Protein AF-A0A9N7MLL0-F1 (afdb_monomer_lite)

Structure (mmCIF, N/CA/C/O backbone):
data_AF-A0A9N7MLL0-F1
#
_entry.id   AF-A0A9N7MLL0-F1
#
loop_
_atom_site.group_PDB
_atom_site.id
_atom_site.type_symbol
_atom_site.label_atom_id
_atom_site.label_alt_id
_atom_site.label_comp_id
_atom_site.label_asym_id
_atom_site.label_entity_id
_atom_site.label_seq_id
_atom_site.pdbx_PDB_ins_code
_atom_site.Cartn_x
_atom_site.Cartn_y
_atom_site.Cartn_z
_atom_site.occupancy
_atom_site.B_iso_or_equiv
_atom_site.auth_seq_id
_atom_site.auth_comp_id
_atom_site.auth_asym_id
_atom_site.auth_atom_id
_atom_site.pdbx_PDB_model_num
ATOM 1 N N . MET A 1 1 ? -2.195 -18.188 -15.231 1.00 54.25 1 MET A N 1
ATOM 2 C CA . MET A 1 1 ? -1.625 -16.962 -14.631 1.00 54.25 1 MET A CA 1
ATOM 3 C C . MET A 1 1 ? -1.491 -17.212 -13.147 1.00 54.25 1 MET A C 1
ATOM 5 O O . MET A 1 1 ? -2.476 -17.624 -12.548 1.00 54.25 1 MET A O 1
ATOM 9 N N . ASN A 1 2 ? -0.298 -17.028 -12.585 1.00 71.56 2 ASN A N 1
ATOM 10 C CA . ASN A 1 2 ? -0.099 -17.168 -11.145 1.00 71.56 2 ASN A CA 1
ATOM 11 C C . ASN A 1 2 ? -0.721 -15.951 -10.455 1.00 71.56 2 ASN A C 1
ATOM 13 O O . ASN A 1 2 ? -0.474 -14.813 -10.850 1.00 71.56 2 ASN A O 1
ATOM 17 N N . LYS A 1 3 ? -1.598 -16.207 -9.488 1.00 80.31 3 LYS A N 1
ATOM 18 C CA . LYS A 1 3 ? -2.249 -15.183 -8.672 1.00 80.31 3 LYS A CA 1
ATOM 19 C C . LYS A 1 3 ? -1.246 -14.694 -7.624 1.00 80.31 3 LYS A C 1
ATOM 21 O O . LYS A 1 3 ? -0.651 -15.528 -6.952 1.00 80.31 3 LYS A O 1
ATOM 26 N N . ILE A 1 4 ? -1.065 -13.376 -7.490 1.00 89.06 4 ILE A N 1
ATOM 27 C CA . ILE A 1 4 ? -0.114 -12.804 -6.517 1.00 89.06 4 ILE A CA 1
ATOM 28 C C . ILE A 1 4 ? -0.658 -12.911 -5.085 1.00 89.06 4 ILE A C 1
ATOM 30 O O . ILE A 1 4 ? 0.058 -13.292 -4.167 1.00 89.06 4 ILE A O 1
ATOM 34 N N . THR A 1 5 ? -1.937 -12.582 -4.892 1.00 89.81 5 THR A N 1
ATOM 35 C CA . THR A 1 5 ? -2.604 -12.589 -3.584 1.00 89.81 5 THR A CA 1
ATOM 36 C C . THR A 1 5 ? -4.111 -12.775 -3.741 1.00 89.81 5 THR A C 1
ATOM 38 O O . THR A 1 5 ? -4.690 -12.385 -4.759 1.00 89.81 5 THR A O 1
ATOM 41 N N . ASP A 1 6 ? -4.755 -13.372 -2.736 1.00 89.94 6 ASP A N 1
ATOM 42 C CA . ASP A 1 6 ? -6.217 -13.450 -2.618 1.00 89.94 6 ASP A CA 1
ATOM 43 C C . ASP A 1 6 ? -6.850 -12.137 -2.142 1.00 89.94 6 ASP A C 1
ATOM 45 O O . ASP A 1 6 ? -8.031 -11.900 -2.393 1.00 89.94 6 ASP A O 1
ATOM 49 N N . VAL A 1 7 ? -6.067 -11.273 -1.493 1.00 91.69 7 VAL A N 1
ATOM 50 C CA . VAL A 1 7 ? -6.532 -10.005 -0.928 1.00 91.69 7 VAL A CA 1
ATOM 51 C C . VAL A 1 7 ? -6.318 -8.887 -1.943 1.00 91.69 7 VAL A C 1
ATOM 53 O O . VAL A 1 7 ? -5.183 -8.481 -2.194 1.00 91.69 7 VAL A O 1
ATOM 56 N N . LYS A 1 8 ? -7.409 -8.367 -2.507 1.00 95.06 8 LYS A N 1
ATOM 57 C CA . LYS A 1 8 ? -7.347 -7.258 -3.461 1.00 95.06 8 LYS A CA 1
ATOM 58 C C . LYS A 1 8 ? -7.089 -5.912 -2.786 1.00 95.06 8 LYS A C 1
ATOM 60 O O . LYS A 1 8 ? -7.503 -5.691 -1.646 1.00 95.06 8 LYS A O 1
ATOM 65 N N . LEU A 1 9 ? -6.433 -5.002 -3.503 1.00 90.69 9 LEU A N 1
ATOM 66 C CA . LEU A 1 9 ? -6.313 -3.602 -3.101 1.00 90.69 9 LEU A CA 1
ATOM 67 C C . LEU A 1 9 ? -7.703 -2.955 -3.068 1.00 90.69 9 LEU A C 1
ATOM 69 O O . LEU A 1 9 ? -8.359 -2.885 -4.102 1.00 90.69 9 LEU A O 1
ATOM 73 N N . ASN A 1 10 ? -8.119 -2.465 -1.898 1.00 83.94 10 ASN A N 1
ATOM 74 C CA . ASN A 1 10 ? -9.434 -1.853 -1.652 1.00 83.94 10 ASN A CA 1
ATOM 75 C C . ASN A 1 10 ? -9.337 -0.426 -1.077 1.00 83.94 10 ASN A C 1
ATOM 77 O O . ASN A 1 10 ? -10.277 0.088 -0.477 1.00 83.94 10 ASN A O 1
ATOM 81 N N . GLY A 1 11 ? -8.161 0.189 -1.194 1.00 75.81 11 GLY A N 1
ATOM 82 C CA . GLY A 1 11 ? -7.876 1.551 -0.750 1.00 75.81 11 GLY A CA 1
ATOM 83 C C . GLY A 1 11 ? -7.556 1.704 0.733 1.00 75.81 11 GLY A C 1
ATOM 84 O O . GLY A 1 11 ? -6.840 2.628 1.099 1.00 75.81 11 GLY A O 1
ATOM 85 N N . SER A 1 12 ? -7.987 0.773 1.587 1.00 72.88 12 SER A N 1
ATOM 86 C CA . SER A 1 12 ? -7.621 0.779 3.013 1.00 72.88 12 SER A CA 1
ATOM 87 C C . SER A 1 12 ? -6.378 -0.056 3.328 1.00 72.88 12 SER A C 1
ATOM 89 O O . SER A 1 12 ? -5.749 0.126 4.365 1.00 72.88 12 SER A O 1
ATOM 91 N N . ASN A 1 13 ? -6.013 -0.976 2.434 1.00 82.12 13 ASN A N 1
ATOM 92 C CA . ASN A 1 13 ? -4.961 -1.966 2.649 1.00 82.12 13 ASN A CA 1
ATOM 93 C C . ASN A 1 13 ? -3.714 -1.745 1.780 1.00 82.12 13 ASN A C 1
ATOM 95 O O . ASN A 1 13 ? -2.913 -2.673 1.652 1.00 82.12 13 ASN A O 1
ATOM 99 N N . PHE A 1 14 ? -3.536 -0.549 1.202 1.00 85.06 14 PHE A N 1
ATOM 100 C CA . PHE A 1 14 ? -2.455 -0.268 0.251 1.00 85.06 14 PHE A CA 1
ATOM 101 C C . PHE A 1 14 ? -1.080 -0.697 0.763 1.00 85.06 14 PHE A C 1
ATOM 103 O O . PHE A 1 14 ? -0.377 -1.397 0.045 1.00 85.06 14 PHE A O 1
ATOM 110 N N . LEU A 1 15 ? -0.718 -0.378 2.011 1.00 82.56 15 LEU A N 1
ATOM 111 C CA . LEU A 1 15 ? 0.604 -0.737 2.531 1.00 82.56 15 LEU A CA 1
ATOM 112 C C . LEU A 1 15 ? 0.819 -2.257 2.641 1.00 82.56 15 LEU A C 1
ATOM 114 O O . LEU A 1 15 ? 1.897 -2.764 2.336 1.00 82.56 15 LEU A O 1
ATOM 118 N N . GLY A 1 16 ? -0.187 -3.001 3.105 1.00 85.38 16 GLY A N 1
ATOM 119 C CA . GLY A 1 16 ? -0.091 -4.462 3.204 1.00 85.38 16 GLY A CA 1
ATOM 120 C C . GLY A 1 16 ? -0.054 -5.121 1.824 1.00 85.38 16 GLY A C 1
ATOM 121 O O . GLY A 1 16 ? 0.732 -6.039 1.574 1.00 85.38 16 GLY A O 1
ATOM 122 N N . TRP A 1 17 ? -0.872 -4.607 0.907 1.00 93.69 17 TRP A N 1
ATOM 123 C CA . TRP A 1 17 ? -0.908 -5.048 -0.479 1.00 93.69 17 TRP A CA 1
ATOM 124 C C . TRP A 1 17 ? 0.418 -4.754 -1.198 1.00 93.69 17 TRP A C 1
ATOM 126 O O . TRP A 1 17 ? 0.999 -5.669 -1.777 1.00 93.69 17 TRP A O 1
ATOM 136 N N . SER A 1 18 ? 0.968 -3.541 -1.080 1.00 92.50 18 SER A N 1
ATOM 137 C CA . SER A 1 18 ? 2.214 -3.144 -1.750 1.00 92.50 18 SER A CA 1
ATOM 138 C C . SER A 1 18 ? 3.404 -3.970 -1.268 1.00 92.50 18 SER A C 1
ATOM 140 O O . SER A 1 18 ? 4.178 -4.462 -2.086 1.00 92.50 18 SER A O 1
ATOM 142 N N . LYS A 1 19 ? 3.501 -4.248 0.041 1.00 92.06 19 LYS A N 1
ATOM 143 C CA . LYS A 1 19 ? 4.496 -5.185 0.592 1.00 92.06 19 LYS A CA 1
ATOM 144 C C . LYS A 1 19 ? 4.383 -6.580 -0.028 1.00 92.06 19 LYS A C 1
ATOM 146 O O . LYS A 1 19 ? 5.405 -7.189 -0.332 1.00 92.06 19 LYS A O 1
ATOM 151 N N . THR A 1 20 ? 3.162 -7.073 -0.240 1.00 95.38 20 THR A N 1
ATOM 152 C CA . THR A 1 20 ? 2.925 -8.383 -0.868 1.00 95.38 20 THR A CA 1
ATOM 153 C C . THR A 1 20 ? 3.398 -8.398 -2.322 1.00 95.38 20 THR A C 1
ATOM 155 O O . THR A 1 20 ? 4.080 -9.338 -2.726 1.00 95.38 20 THR A O 1
ATOM 158 N N . ILE A 1 21 ? 3.103 -7.338 -3.085 1.00 95.25 21 ILE A N 1
ATOM 159 C CA . ILE A 1 21 ? 3.604 -7.164 -4.454 1.00 95.25 21 ILE A CA 1
ATOM 160 C C . ILE A 1 21 ? 5.139 -7.159 -4.463 1.00 95.25 21 ILE A C 1
ATOM 162 O O . ILE A 1 21 ? 5.742 -7.963 -5.166 1.00 95.25 21 ILE A O 1
ATOM 166 N N . ILE A 1 22 ? 5.780 -6.342 -3.622 1.00 94.38 22 ILE A N 1
ATOM 167 C CA . ILE A 1 22 ? 7.249 -6.243 -3.543 1.00 94.38 22 ILE A CA 1
ATOM 168 C C . ILE A 1 22 ? 7.892 -7.604 -3.242 1.00 94.38 22 ILE A C 1
ATOM 170 O O . ILE A 1 22 ? 8.844 -8.005 -3.908 1.00 94.38 22 ILE A O 1
ATOM 174 N N . VAL A 1 23 ? 7.373 -8.341 -2.253 1.00 95.81 23 VAL A N 1
ATOM 175 C CA . VAL A 1 23 ? 7.885 -9.679 -1.909 1.00 95.81 23 VAL A CA 1
ATOM 176 C C . VAL A 1 23 ? 7.698 -10.658 -3.067 1.00 95.81 23 VAL A C 1
ATOM 178 O O . VAL A 1 23 ? 8.599 -11.449 -3.343 1.00 95.81 23 VAL A O 1
ATOM 181 N N . HIS A 1 24 ? 6.565 -10.593 -3.770 1.00 95.06 24 HIS A N 1
ATOM 182 C CA . HIS A 1 24 ? 6.327 -11.439 -4.932 1.00 95.06 24 HIS A CA 1
ATOM 183 C C . HIS A 1 24 ? 7.330 -11.165 -6.056 1.00 95.06 24 HIS A C 1
ATOM 185 O O . HIS A 1 24 ? 7.950 -12.115 -6.528 1.00 95.06 24 HIS A O 1
ATOM 191 N N . LEU A 1 25 ? 7.546 -9.902 -6.443 1.00 95.00 25 LEU A N 1
ATOM 192 C CA . LEU A 1 25 ? 8.502 -9.564 -7.506 1.00 95.00 25 LEU A CA 1
ATOM 193 C C . LEU A 1 25 ? 9.931 -9.989 -7.135 1.00 95.00 25 LEU A C 1
ATOM 195 O O . LEU A 1 25 ? 10.614 -10.590 -7.961 1.00 95.00 25 LEU A O 1
ATOM 199 N N . ARG A 1 26 ? 10.342 -9.804 -5.874 1.00 95.56 26 ARG A N 1
ATOM 200 C CA . ARG A 1 26 ? 11.625 -10.323 -5.364 1.00 95.56 26 ARG A CA 1
ATOM 201 C C . ARG A 1 26 ? 11.723 -11.845 -5.450 1.00 95.56 26 ARG A C 1
ATOM 203 O O . ARG A 1 26 ? 12.776 -12.377 -5.774 1.00 95.56 26 ARG A O 1
ATOM 210 N N . SER A 1 27 ? 10.631 -12.566 -5.181 1.00 95.69 27 SER A N 1
ATOM 211 C CA . SER A 1 27 ? 10.620 -14.038 -5.227 1.00 95.69 27 SER A CA 1
ATOM 212 C C . SER A 1 27 ? 10.828 -14.617 -6.630 1.00 95.69 27 SER A C 1
ATOM 214 O O . SER A 1 27 ? 11.179 -15.788 -6.758 1.00 95.69 27 SER A O 1
ATOM 216 N N . ILE A 1 28 ? 10.612 -13.806 -7.669 1.00 94.88 28 ILE A N 1
ATOM 217 C CA . ILE A 1 28 ? 10.773 -14.189 -9.076 1.00 94.88 28 ILE A CA 1
ATOM 218 C C . ILE A 1 28 ? 11.897 -13.414 -9.778 1.00 94.88 28 ILE A C 1
ATOM 220 O O . ILE A 1 28 ? 11.979 -13.490 -11.001 1.00 94.88 28 ILE A O 1
ATOM 224 N N . ASP A 1 29 ? 12.740 -12.702 -9.021 1.00 94.75 29 ASP A N 1
ATOM 225 C CA . ASP A 1 29 ? 13.877 -11.918 -9.532 1.00 94.75 29 ASP A CA 1
ATOM 226 C C . ASP A 1 29 ? 13.454 -10.854 -10.568 1.00 94.75 29 ASP A C 1
ATOM 228 O O . ASP A 1 29 ? 13.993 -10.766 -11.671 1.00 94.75 29 ASP A O 1
ATOM 232 N N . LYS A 1 30 ? 12.389 -10.103 -10.243 1.00 95.38 30 LYS A N 1
ATOM 233 C CA . LYS A 1 30 ? 11.793 -9.048 -11.089 1.00 95.38 30 LYS A CA 1
ATOM 234 C C . LYS A 1 30 ? 11.563 -7.723 -10.362 1.00 95.38 30 LYS A C 1
ATOM 236 O O . LYS A 1 30 ? 10.779 -6.895 -10.821 1.00 95.38 30 LYS A O 1
ATOM 241 N N . ASP A 1 31 ? 12.168 -7.518 -9.197 1.00 93.25 31 ASP A N 1
ATOM 242 C CA . ASP A 1 31 ? 12.007 -6.278 -8.432 1.00 93.25 31 ASP A CA 1
ATOM 243 C C . ASP A 1 31 ? 12.646 -5.054 -9.103 1.00 93.25 31 ASP A C 1
ATOM 245 O O . ASP A 1 31 ? 12.240 -3.932 -8.815 1.00 93.25 31 ASP A O 1
ATOM 249 N N . ASP A 1 32 ? 13.513 -5.255 -10.098 1.00 93.62 32 ASP A N 1
ATOM 250 C CA . ASP A 1 32 ? 14.032 -4.206 -10.983 1.00 93.62 32 ASP A CA 1
ATOM 251 C C . ASP A 1 32 ? 12.930 -3.401 -11.701 1.00 93.62 32 ASP A C 1
ATOM 253 O O . ASP A 1 32 ? 13.123 -2.217 -11.981 1.00 93.62 32 ASP A O 1
ATOM 257 N N . HIS A 1 33 ? 11.756 -3.999 -11.938 1.00 95.00 33 HIS A N 1
ATOM 258 C CA . HIS A 1 33 ? 10.601 -3.349 -12.576 1.00 95.00 33 HIS A CA 1
ATOM 259 C C . HIS A 1 33 ? 9.864 -2.361 -11.650 1.00 95.00 33 HIS A C 1
ATOM 261 O O . HIS A 1 33 ? 8.970 -1.641 -12.097 1.00 95.00 33 HIS A O 1
ATOM 267 N N . LEU A 1 34 ? 10.207 -2.324 -10.355 1.00 92.19 34 LEU A N 1
ATOM 268 C CA . LEU A 1 34 ? 9.706 -1.322 -9.404 1.00 92.19 34 LEU A CA 1
ATOM 269 C C . LEU A 1 34 ? 10.528 -0.028 -9.466 1.00 92.19 34 LEU A C 1
ATOM 271 O O . LEU A 1 34 ? 9.990 1.069 -9.301 1.00 92.19 34 LEU A O 1
ATOM 275 N N . ASP A 1 35 ? 11.829 -0.161 -9.720 1.00 85.31 35 ASP A N 1
ATOM 276 C CA . ASP A 1 35 ? 12.789 0.938 -9.632 1.00 85.31 35 ASP A CA 1
ATOM 277 C C . ASP A 1 35 ? 13.125 1.528 -11.006 1.00 85.31 35 ASP A C 1
ATOM 279 O O . ASP A 1 35 ? 13.301 2.743 -11.143 1.00 85.31 35 ASP A O 1
ATOM 283 N N . SER A 1 36 ? 13.171 0.685 -12.038 1.00 82.56 36 SER A N 1
ATOM 284 C CA . SER A 1 36 ? 13.584 1.073 -13.385 1.00 82.56 36 SER A CA 1
ATOM 285 C C . SER A 1 36 ? 12.381 1.298 -14.294 1.00 82.56 36 SER A C 1
ATOM 287 O O . SER A 1 36 ? 11.458 0.487 -14.351 1.00 82.56 36 SER A O 1
ATOM 289 N N . GLY A 1 37 ? 12.402 2.412 -15.028 1.00 78.44 37 GLY A N 1
ATOM 290 C CA . GLY A 1 37 ? 11.505 2.615 -16.165 1.00 78.44 37 GLY A CA 1
ATOM 291 C C . GLY A 1 37 ? 11.884 1.723 -17.355 1.00 78.44 37 GLY A C 1
ATOM 292 O O . GLY A 1 37 ? 12.897 1.018 -17.301 1.00 78.44 37 GLY A O 1
ATOM 293 N N . PRO A 1 38 ? 11.101 1.763 -18.448 1.00 81.56 38 PRO A N 1
ATOM 294 C CA . PRO A 1 38 ? 11.407 0.992 -19.645 1.00 81.56 38 PRO A CA 1
ATOM 295 C C . PRO A 1 38 ? 12.824 1.296 -20.164 1.00 81.56 38 PRO A C 1
ATOM 297 O O . PRO A 1 38 ? 13.242 2.459 -20.144 1.00 81.56 38 PRO A O 1
ATOM 300 N N . PRO A 1 39 ? 13.568 0.281 -20.652 1.00 84.81 39 PRO A N 1
ATOM 301 C CA . PRO A 1 39 ? 14.896 0.484 -21.209 1.00 84.81 39 PRO A CA 1
ATOM 302 C C . PRO A 1 39 ? 14.867 1.467 -22.380 1.00 84.81 39 PRO A C 1
ATOM 304 O O . PRO A 1 39 ? 13.961 1.430 -23.218 1.00 84.81 39 PRO A O 1
ATOM 307 N N . THR A 1 40 ? 15.889 2.312 -22.450 1.00 83.25 40 THR A N 1
ATOM 308 C CA . THR A 1 40 ? 16.093 3.299 -23.509 1.00 83.25 40 THR A CA 1
ATOM 309 C C . THR A 1 40 ? 16.437 2.642 -24.854 1.00 83.25 40 THR A C 1
ATOM 311 O O . THR A 1 40 ? 16.835 1.475 -24.925 1.00 83.25 40 THR A O 1
ATOM 314 N N . ASP A 1 41 ? 16.260 3.388 -25.949 1.00 77.44 41 ASP A N 1
ATOM 315 C CA . ASP A 1 41 ? 16.392 2.875 -27.325 1.00 77.44 41 ASP A CA 1
ATOM 316 C C . ASP A 1 41 ? 17.828 2.467 -27.722 1.00 77.44 41 ASP A C 1
ATOM 318 O O . ASP A 1 41 ? 18.033 1.851 -28.767 1.00 77.44 41 ASP A O 1
ATOM 322 N N . ASP A 1 42 ? 18.832 2.779 -26.901 1.00 79.00 42 ASP A N 1
ATOM 323 C CA . ASP A 1 42 ? 20.232 2.365 -27.062 1.00 79.00 42 ASP A CA 1
ATOM 324 C C . ASP A 1 42 ? 20.496 0.911 -26.622 1.00 79.00 42 ASP A C 1
ATOM 326 O O . ASP A 1 42 ? 21.542 0.337 -26.943 1.00 79.00 42 ASP A O 1
ATOM 330 N N . VAL A 1 43 ? 19.543 0.278 -25.933 1.00 80.06 43 VAL A N 1
ATOM 331 C CA . VAL A 1 43 ? 19.612 -1.138 -25.560 1.00 80.06 43 VAL A CA 1
ATOM 332 C C . VAL A 1 43 ? 19.277 -2.024 -26.763 1.00 80.06 43 VAL A C 1
ATOM 334 O O . VAL A 1 43 ? 18.385 -1.732 -27.557 1.00 80.06 43 VAL A O 1
ATOM 337 N N . LYS A 1 44 ? 19.963 -3.170 -26.885 1.00 82.81 44 LYS A N 1
ATOM 338 C CA . LYS A 1 44 ? 19.674 -4.176 -27.923 1.00 82.81 44 LYS A CA 1
ATOM 339 C C . LYS A 1 44 ? 18.177 -4.510 -27.965 1.00 82.81 44 LYS A C 1
ATOM 341 O O . LYS A 1 44 ? 17.594 -4.852 -26.934 1.00 82.81 44 LYS A O 1
ATOM 346 N N . ASP A 1 45 ? 17.590 -4.504 -29.164 1.00 84.56 45 ASP A N 1
ATOM 347 C CA . ASP A 1 45 ? 16.140 -4.673 -29.358 1.00 84.56 45 ASP A CA 1
ATOM 348 C C . ASP A 1 45 ? 15.594 -5.973 -28.737 1.00 84.56 45 ASP A C 1
ATOM 350 O O . ASP A 1 45 ? 14.520 -5.979 -28.141 1.00 84.56 45 ASP A O 1
ATOM 354 N N . ASP A 1 46 ? 16.353 -7.073 -28.773 1.00 88.12 46 ASP A N 1
ATOM 355 C CA . ASP A 1 46 ? 15.962 -8.331 -28.117 1.00 88.12 46 ASP A CA 1
ATOM 356 C C . ASP A 1 46 ? 15.836 -8.201 -26.595 1.00 88.12 46 ASP A C 1
ATOM 358 O O . ASP A 1 46 ? 14.867 -8.686 -26.008 1.00 88.12 46 ASP A O 1
ATOM 362 N N . THR A 1 47 ? 16.784 -7.513 -25.956 1.00 88.31 47 THR A N 1
ATOM 363 C CA . THR A 1 47 ? 16.775 -7.263 -24.509 1.00 88.31 47 THR A CA 1
ATOM 364 C C . THR A 1 47 ? 15.618 -6.344 -24.131 1.00 88.31 47 THR A C 1
ATOM 366 O O . THR A 1 47 ? 14.880 -6.644 -23.194 1.00 88.31 47 THR A O 1
ATOM 369 N N . ARG A 1 48 ? 15.398 -5.273 -24.904 1.00 88.88 48 ARG A N 1
ATOM 370 C CA . ARG A 1 48 ? 14.285 -4.339 -24.690 1.00 88.88 48 ARG A CA 1
ATOM 371 C C . ARG A 1 48 ? 12.929 -5.035 -24.826 1.00 88.88 48 ARG A C 1
ATOM 373 O O . ARG A 1 48 ? 12.072 -4.902 -23.958 1.00 88.88 48 ARG A O 1
ATOM 380 N N . ARG A 1 49 ? 12.739 -5.839 -25.878 1.00 90.69 49 ARG A N 1
ATOM 381 C CA . ARG A 1 49 ? 11.499 -6.604 -26.101 1.00 90.69 49 ARG A CA 1
ATOM 382 C C . ARG A 1 49 ? 11.253 -7.661 -25.028 1.00 90.69 49 ARG A C 1
ATOM 384 O O . ARG A 1 49 ? 10.097 -7.907 -24.687 1.00 90.69 49 ARG A O 1
ATOM 391 N N . ALA A 1 50 ? 12.306 -8.301 -24.519 1.00 92.50 50 ALA A N 1
ATOM 392 C CA . ALA A 1 50 ? 12.190 -9.244 -23.411 1.00 92.50 50 ALA A CA 1
ATOM 393 C C . ALA A 1 50 ? 11.719 -8.538 -22.13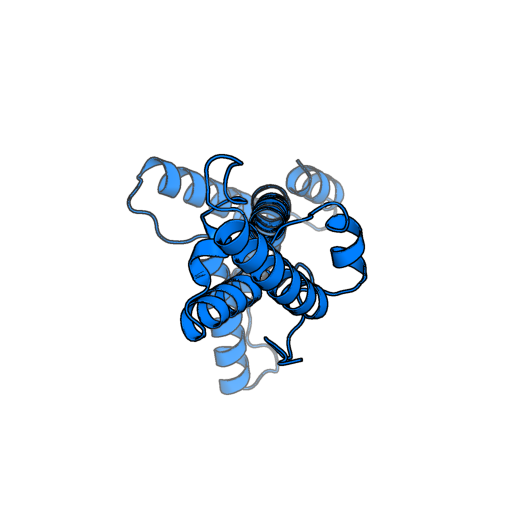2 1.00 92.50 50 ALA A C 1
ATOM 395 O O . ALA A 1 50 ? 10.766 -9.005 -21.511 1.00 92.50 50 ALA A O 1
ATOM 396 N N . TRP A 1 51 ? 12.312 -7.385 -21.809 1.00 94.50 51 TRP A N 1
ATOM 397 C CA . TRP A 1 51 ? 11.913 -6.570 -20.661 1.00 94.50 51 TRP A CA 1
ATOM 398 C C . TRP A 1 51 ? 10.449 -6.119 -20.763 1.00 94.50 51 TRP A C 1
ATOM 400 O O . TRP A 1 51 ? 9.652 -6.430 -19.886 1.00 94.50 51 TRP A O 1
ATOM 410 N N . LEU A 1 52 ? 10.047 -5.514 -21.890 1.00 94.44 52 LEU A N 1
ATOM 411 C CA . LEU A 1 52 ? 8.665 -5.047 -22.109 1.00 94.44 52 LEU A CA 1
ATOM 412 C C . LEU A 1 52 ? 7.631 -6.172 -21.977 1.00 94.44 52 LEU A C 1
ATOM 414 O O . LEU A 1 52 ? 6.518 -5.971 -21.495 1.00 94.44 52 LEU A O 1
ATOM 418 N N . ARG A 1 53 ? 7.988 -7.382 -22.419 1.00 95.12 53 ARG A N 1
ATOM 419 C CA . ARG A 1 53 ? 7.119 -8.555 -22.302 1.00 95.12 53 ARG A CA 1
ATOM 420 C C . ARG A 1 53 ? 6.944 -8.987 -20.850 1.00 95.12 53 ARG A C 1
ATOM 422 O O . ARG A 1 53 ? 5.858 -9.444 -20.491 1.00 95.12 53 ARG A O 1
ATOM 429 N N . ASP A 1 54 ? 8.008 -8.936 -20.063 1.00 95.50 54 ASP A N 1
ATOM 430 C CA . ASP A 1 54 ? 7.954 -9.313 -18.657 1.00 95.50 54 ASP A CA 1
ATOM 431 C C . ASP A 1 54 ? 7.193 -8.260 -17.848 1.00 95.50 54 ASP A C 1
ATOM 433 O O . ASP A 1 54 ? 6.271 -8.638 -17.124 1.00 95.50 54 ASP A O 1
ATOM 437 N N . ASP A 1 55 ? 7.441 -6.971 -18.090 1.00 97.00 55 ASP A N 1
ATOM 438 C CA . ASP A 1 55 ? 6.680 -5.872 -17.490 1.00 97.00 55 ASP A CA 1
ATOM 439 C C . ASP A 1 55 ? 5.176 -5.992 -17.770 1.00 97.00 55 ASP A C 1
ATOM 441 O O . ASP A 1 55 ? 4.374 -6.041 -16.839 1.00 97.00 55 ASP A O 1
ATOM 445 N N . ALA A 1 56 ? 4.777 -6.203 -19.029 1.00 96.00 56 ALA A N 1
ATOM 446 C CA . ALA A 1 56 ? 3.366 -6.356 -19.388 1.00 96.00 56 ALA A CA 1
ATOM 447 C C . ALA A 1 56 ? 2.686 -7.537 -18.667 1.00 96.00 56 ALA A C 1
ATOM 449 O O . ALA A 1 56 ? 1.524 -7.450 -18.258 1.00 96.00 56 ALA A O 1
ATOM 450 N N . LYS A 1 57 ? 3.393 -8.662 -18.482 1.00 95.69 57 LYS A N 1
ATOM 451 C CA . LYS A 1 57 ? 2.856 -9.809 -17.729 1.00 95.69 57 LYS A CA 1
ATOM 452 C C . LYS A 1 57 ? 2.674 -9.466 -16.255 1.00 95.69 57 LYS A C 1
ATOM 454 O O . LYS A 1 57 ? 1.649 -9.841 -15.682 1.00 95.69 57 LYS A O 1
ATOM 459 N N . LEU A 1 58 ? 3.659 -8.803 -15.654 1.00 96.06 58 LEU A N 1
ATOM 460 C CA . LEU A 1 58 ? 3.609 -8.378 -14.258 1.00 96.06 58 LEU A CA 1
ATOM 461 C C . LEU A 1 58 ? 2.480 -7.372 -14.053 1.00 96.06 58 LEU A C 1
ATOM 463 O O . LEU A 1 58 ? 1.653 -7.564 -13.166 1.00 96.06 58 LEU A O 1
ATOM 467 N N . LEU A 1 59 ? 2.360 -6.376 -14.929 1.00 95.75 59 LEU A N 1
ATOM 468 C CA . LEU A 1 59 ? 1.313 -5.364 -14.873 1.00 95.75 59 LEU A CA 1
ATOM 469 C C . LEU A 1 59 ? -0.086 -5.989 -14.892 1.00 95.75 59 LEU A C 1
ATOM 471 O O . LEU A 1 59 ? -0.926 -5.643 -14.063 1.00 95.75 59 LEU A O 1
ATOM 475 N N . VAL A 1 60 ? -0.335 -6.960 -15.778 1.00 95.38 60 VAL A N 1
ATOM 476 C CA . VAL A 1 60 ? -1.614 -7.691 -15.814 1.00 95.38 60 VAL A CA 1
ATOM 477 C C . VAL A 1 60 ? -1.861 -8.451 -14.507 1.00 95.38 60 VAL A C 1
ATOM 479 O O . VAL A 1 60 ? -2.977 -8.438 -13.987 1.00 95.38 60 VAL A O 1
ATOM 482 N N . GLN A 1 61 ? -0.841 -9.104 -13.945 1.00 94.50 61 GLN A N 1
ATOM 483 C CA . GLN A 1 61 ? -0.974 -9.829 -12.677 1.00 94.50 61 GLN A CA 1
ATOM 484 C C . GLN A 1 61 ? -1.266 -8.894 -11.497 1.00 94.50 61 GLN A C 1
ATOM 486 O O . GLN A 1 61 ? -2.156 -9.190 -10.698 1.00 94.50 61 GLN A O 1
ATOM 491 N N . ILE A 1 62 ? -0.567 -7.760 -11.414 1.00 95.75 62 ILE A N 1
ATOM 492 C CA . ILE A 1 62 ? -0.768 -6.745 -10.375 1.00 95.75 62 ILE A CA 1
ATOM 493 C C . ILE A 1 62 ? -2.159 -6.128 -10.519 1.00 95.75 62 ILE A C 1
ATOM 495 O O . ILE A 1 62 ? -2.903 -6.105 -9.541 1.00 95.75 62 ILE A O 1
ATOM 499 N N . ARG A 1 63 ? -2.568 -5.725 -11.730 1.00 94.50 63 ARG A N 1
ATOM 500 C CA . ARG A 1 63 ? -3.919 -5.204 -11.997 1.00 94.50 63 ARG A CA 1
ATOM 501 C C . ARG A 1 63 ? -5.005 -6.188 -11.564 1.00 94.50 63 ARG A C 1
ATOM 503 O O . ARG A 1 63 ? -5.953 -5.784 -10.907 1.00 94.50 63 ARG A O 1
ATOM 510 N N . ASN A 1 64 ? -4.844 -7.488 -11.809 1.00 95.06 64 ASN A N 1
ATOM 511 C CA . ASN A 1 64 ? -5.813 -8.499 -11.358 1.00 95.06 64 ASN A CA 1
ATOM 512 C C . ASN A 1 64 ? -5.955 -8.602 -9.824 1.00 95.06 64 ASN A C 1
ATOM 514 O O . ASN A 1 64 ? -6.930 -9.177 -9.332 1.00 95.06 64 ASN A O 1
ATOM 518 N N . SER A 1 65 ? -5.002 -8.052 -9.068 1.00 95.75 65 SER A N 1
ATOM 519 C CA . SER A 1 65 ? -5.035 -7.967 -7.604 1.00 95.75 65 SER A CA 1
ATOM 520 C C . SER A 1 65 ? -5.595 -6.640 -7.069 1.00 95.75 65 SER A C 1
ATOM 522 O O . SER A 1 65 ? -5.479 -6.369 -5.877 1.00 95.75 65 SER A O 1
ATOM 524 N N . ILE A 1 66 ? -6.210 -5.812 -7.915 1.00 94.38 66 ILE A N 1
ATOM 525 C CA . ILE A 1 66 ? -6.814 -4.525 -7.543 1.00 94.38 66 ILE A CA 1
ATOM 526 C C . ILE A 1 66 ? -8.345 -4.620 -7.686 1.00 94.38 66 ILE A C 1
ATOM 528 O O . ILE A 1 66 ? -8.856 -5.364 -8.529 1.00 94.38 66 ILE A O 1
ATOM 532 N N . GLU A 1 67 ? -9.102 -3.923 -6.833 1.00 92.81 67 GLU A N 1
ATOM 533 C CA . GLU A 1 67 ? -10.559 -3.822 -6.991 1.00 92.81 67 GLU A CA 1
ATOM 534 C C . GLU A 1 67 ? -10.951 -2.959 -8.209 1.00 92.81 67 GLU A C 1
ATOM 536 O O . GLU A 1 67 ? -10.249 -1.991 -8.521 1.00 92.81 67 GLU A O 1
ATOM 541 N N . PRO A 1 68 ? -12.073 -3.261 -8.897 1.00 88.69 68 PRO A N 1
ATOM 542 C CA . PRO A 1 68 ? -12.485 -2.568 -10.123 1.00 88.69 68 PRO A CA 1
ATOM 543 C C . PRO A 1 68 ? -12.534 -1.039 -10.013 1.00 88.69 68 PRO A C 1
ATOM 545 O O . PRO A 1 68 ? -12.096 -0.344 -10.931 1.00 88.69 68 PRO A O 1
ATOM 548 N N . ASP A 1 69 ? -13.004 -0.519 -8.878 1.00 79.56 69 ASP A N 1
ATOM 549 C CA . ASP A 1 69 ? -13.134 0.923 -8.655 1.00 79.56 69 ASP A CA 1
ATOM 550 C C . ASP A 1 69 ? -11.771 1.626 -8.676 1.00 79.56 69 ASP A C 1
ATOM 552 O O . ASP A 1 69 ? -11.631 2.698 -9.260 1.00 79.56 69 ASP A O 1
ATOM 556 N N . ILE A 1 70 ? -10.735 0.994 -8.119 1.00 81.12 70 ILE A N 1
ATOM 557 C CA . ILE A 1 70 ? -9.370 1.540 -8.087 1.00 81.12 70 ILE A CA 1
ATOM 558 C C . ILE A 1 70 ? -8.670 1.312 -9.428 1.00 81.12 70 ILE A C 1
ATOM 560 O O . ILE A 1 70 ? -7.937 2.184 -9.890 1.00 81.12 70 ILE A O 1
ATOM 564 N N . LEU A 1 71 ? -8.941 0.186 -10.102 1.00 87.00 71 LEU A N 1
ATOM 565 C CA . LEU A 1 71 ? -8.462 -0.071 -11.466 1.00 87.00 71 LEU A CA 1
ATOM 566 C C . LEU A 1 71 ? -8.822 1.070 -12.424 1.00 87.00 71 LEU A C 1
ATOM 568 O O . LEU A 1 71 ? -8.006 1.449 -13.261 1.00 87.00 71 LEU A O 1
ATOM 572 N N . SER A 1 72 ? -10.029 1.626 -12.281 1.00 79.75 72 SER A N 1
ATOM 573 C CA . SER A 1 72 ? -10.504 2.732 -13.116 1.00 79.75 72 SER A CA 1
ATOM 574 C C . SER A 1 72 ? -9.601 3.971 -13.036 1.00 79.75 72 SER A C 1
ATOM 576 O O . SER A 1 72 ? -9.414 4.653 -14.044 1.00 79.75 72 SER A O 1
ATOM 578 N N . LEU A 1 73 ? -8.974 4.205 -11.876 1.00 76.62 73 LEU A N 1
ATOM 579 C CA . LEU A 1 73 ? -8.106 5.353 -11.605 1.00 76.62 73 LEU A CA 1
ATOM 580 C C . LEU A 1 73 ? -6.708 5.183 -12.209 1.00 76.62 73 LEU A C 1
ATOM 582 O O . LEU A 1 73 ? -6.064 6.161 -12.570 1.00 76.62 73 LEU A O 1
ATOM 586 N N . VAL A 1 74 ? -6.253 3.939 -12.357 1.00 83.75 74 VAL A N 1
ATOM 587 C CA . VAL A 1 74 ? -4.883 3.599 -12.779 1.00 83.75 74 VAL A CA 1
ATOM 588 C C . VAL A 1 74 ? -4.802 3.067 -14.209 1.00 83.75 74 VAL A C 1
ATOM 590 O O . VAL A 1 74 ? -3.772 2.554 -14.638 1.00 83.75 74 VAL A O 1
ATOM 593 N N . ASN A 1 75 ? -5.897 3.173 -14.968 1.00 84.19 75 ASN A N 1
ATOM 594 C CA . ASN A 1 75 ? -5.974 2.656 -16.334 1.00 84.19 75 ASN A CA 1
ATOM 595 C C . ASN A 1 75 ? -4.942 3.273 -17.282 1.00 84.19 75 ASN A C 1
ATOM 597 O O . ASN A 1 75 ? -4.545 2.602 -18.234 1.00 84.19 75 ASN A O 1
ATOM 601 N N . HIS A 1 76 ? -4.524 4.507 -17.003 1.00 85.44 76 HIS A N 1
ATOM 602 C CA . HIS A 1 76 ? -3.521 5.237 -17.766 1.00 85.44 76 HIS A CA 1
ATOM 603 C C . HIS A 1 76 ? -2.092 4.721 -17.545 1.00 85.44 76 HIS A C 1
ATOM 605 O O . HIS A 1 76 ? -1.250 4.990 -18.387 1.00 85.44 76 HIS A O 1
ATOM 611 N N . CYS A 1 77 ? -1.825 3.975 -16.464 1.00 90.31 77 CYS A N 1
ATOM 612 C CA . CYS A 1 77 ? -0.487 3.462 -16.188 1.00 90.31 77 CYS A CA 1
ATOM 613 C C . CYS A 1 77 ? -0.146 2.302 -17.130 1.00 90.31 77 CYS A C 1
ATOM 615 O O . CYS A 1 77 ? -0.856 1.282 -17.141 1.00 90.31 77 CYS A O 1
ATOM 617 N N . GLU A 1 78 ? 0.951 2.449 -17.871 1.00 93.00 78 GLU A N 1
ATOM 618 C CA . GLU A 1 78 ? 1.408 1.512 -18.902 1.00 93.00 78 GLU A CA 1
ATOM 619 C C . GLU A 1 78 ? 2.506 0.562 -18.412 1.00 93.00 78 GLU A C 1
ATOM 621 O O . GLU A 1 78 ? 2.697 -0.493 -19.015 1.00 93.00 78 GLU A O 1
ATOM 626 N N . PHE A 1 79 ? 3.178 0.900 -17.306 1.00 95.31 79 PHE A N 1
ATOM 627 C CA . PHE A 1 79 ? 4.286 0.121 -16.742 1.00 95.31 79 PHE A CA 1
ATOM 628 C C . PHE A 1 79 ? 4.094 -0.189 -15.255 1.00 95.31 79 PHE A C 1
ATOM 630 O O . PHE A 1 79 ? 3.390 0.533 -14.541 1.00 95.31 79 PHE A O 1
ATOM 637 N N . VAL A 1 80 ? 4.751 -1.247 -14.760 1.00 96.62 80 VAL A N 1
ATOM 638 C CA . VAL A 1 80 ? 4.689 -1.636 -13.335 1.00 96.62 80 VAL A CA 1
ATOM 639 C C . VAL A 1 80 ? 5.124 -0.489 -12.427 1.00 96.62 80 VAL A C 1
ATOM 641 O O . VAL A 1 80 ? 4.403 -0.150 -11.488 1.00 96.62 80 VAL A O 1
ATOM 644 N N . LYS A 1 81 ? 6.266 0.134 -12.728 1.00 94.62 81 LYS A N 1
ATOM 645 C CA . LYS A 1 81 ? 6.783 1.271 -11.965 1.00 94.62 81 LYS A CA 1
ATOM 646 C C . LYS A 1 81 ? 5.779 2.418 -11.886 1.00 94.62 81 LYS A C 1
ATOM 648 O O . LYS A 1 81 ? 5.484 2.899 -10.798 1.00 94.62 81 LYS A O 1
ATOM 653 N N . GLU A 1 82 ? 5.227 2.820 -13.026 1.00 92.25 82 GLU A N 1
ATOM 654 C CA . GLU A 1 82 ? 4.260 3.916 -13.104 1.00 92.25 82 GLU A CA 1
ATOM 655 C C . GLU A 1 82 ? 3.011 3.624 -12.264 1.00 92.25 82 GLU A C 1
ATOM 657 O O . GLU A 1 82 ? 2.566 4.474 -11.494 1.00 92.25 82 GLU A O 1
ATOM 662 N N . LEU A 1 83 ? 2.484 2.397 -12.351 1.00 93.44 83 LEU A N 1
ATOM 663 C CA . LEU A 1 83 ? 1.346 1.960 -11.546 1.00 93.44 83 LEU A CA 1
ATOM 664 C C . LEU A 1 83 ? 1.646 2.056 -10.045 1.00 93.44 83 LEU A C 1
ATOM 666 O O . LEU A 1 83 ? 0.826 2.567 -9.281 1.00 93.44 83 LEU A O 1
ATOM 670 N N . ILE A 1 84 ? 2.797 1.540 -9.609 1.00 93.38 84 ILE A N 1
ATOM 671 C CA . ILE A 1 84 ? 3.174 1.535 -8.193 1.00 93.38 84 ILE A CA 1
ATOM 672 C C . ILE A 1 84 ? 3.457 2.952 -7.692 1.00 93.38 84 ILE A C 1
ATOM 674 O O . ILE A 1 84 ? 3.006 3.288 -6.597 1.00 93.38 84 ILE A O 1
ATOM 678 N N . ASP A 1 85 ? 4.123 3.796 -8.477 1.00 87.44 85 ASP A N 1
ATOM 679 C CA . ASP A 1 85 ? 4.383 5.196 -8.134 1.00 87.44 85 ASP A CA 1
ATOM 680 C C . ASP A 1 85 ? 3.074 5.984 -8.015 1.00 87.44 85 ASP A C 1
ATOM 682 O O . ASP A 1 85 ? 2.867 6.686 -7.025 1.00 87.44 85 ASP A O 1
ATOM 686 N N . TYR A 1 86 ? 2.153 5.825 -8.971 1.00 84.12 86 TYR A N 1
ATOM 687 C CA . TYR A 1 86 ? 0.860 6.506 -8.944 1.00 84.12 86 TYR A CA 1
ATOM 688 C C . TYR A 1 86 ? -0.004 6.051 -7.767 1.00 84.12 86 TYR A C 1
ATOM 690 O O . TYR A 1 86 ? -0.582 6.879 -7.066 1.00 84.12 86 TYR A O 1
ATOM 698 N N . LEU A 1 87 ? -0.072 4.742 -7.502 1.00 85.69 87 LEU A N 1
ATOM 699 C CA . LEU A 1 87 ? -0.767 4.228 -6.323 1.00 85.69 87 LEU A CA 1
ATOM 700 C C . LEU A 1 87 ? -0.101 4.720 -5.036 1.00 85.69 87 LEU A C 1
ATOM 702 O O . LEU A 1 87 ? -0.799 5.090 -4.099 1.00 85.69 87 LEU A O 1
ATOM 706 N N . THR A 1 88 ? 1.230 4.773 -4.991 1.00 86.44 88 THR A N 1
ATOM 707 C CA . THR A 1 88 ? 1.955 5.330 -3.846 1.00 86.44 88 THR A CA 1
ATOM 708 C C . THR A 1 88 ? 1.570 6.784 -3.640 1.00 86.44 88 THR A C 1
ATOM 710 O O . THR A 1 88 ? 1.176 7.112 -2.532 1.00 86.44 88 THR A O 1
ATOM 713 N N . PHE A 1 89 ? 1.577 7.610 -4.688 1.00 79.19 89 PHE A N 1
ATOM 714 C CA . PHE A 1 89 ? 1.144 9.008 -4.645 1.00 79.19 89 PHE A CA 1
ATOM 715 C C . PHE A 1 89 ? -0.304 9.158 -4.155 1.00 79.19 89 PHE A C 1
ATOM 717 O O . PHE A 1 89 ? -0.570 9.868 -3.180 1.00 79.19 89 PHE A O 1
ATOM 724 N N . LEU A 1 90 ? -1.233 8.434 -4.791 1.00 72.06 90 LEU A N 1
ATOM 725 C CA . LEU A 1 90 ? -2.658 8.439 -4.459 1.00 72.06 90 LEU A CA 1
ATOM 726 C C . LEU A 1 90 ? -2.879 8.076 -2.989 1.00 72.06 90 LEU A C 1
ATOM 728 O O . LEU A 1 90 ? -3.723 8.677 -2.321 1.00 72.06 90 LEU A O 1
ATOM 732 N N . TYR A 1 91 ? -2.094 7.116 -2.491 1.00 73.94 91 TYR A N 1
ATOM 733 C CA . TYR A 1 91 ? -2.203 6.632 -1.129 1.00 73.94 91 TYR A CA 1
ATOM 734 C C . TYR A 1 91 ? -1.285 7.344 -0.108 1.00 73.94 91 TYR A C 1
ATOM 736 O O . TYR A 1 91 ? -1.461 7.137 1.098 1.00 73.94 91 TYR A O 1
ATOM 744 N N . SER A 1 92 ? -0.357 8.212 -0.542 1.00 67.94 92 SER A N 1
ATOM 745 C CA . SER A 1 92 ? 0.633 8.883 0.318 1.00 67.94 92 SER A CA 1
ATOM 746 C C . SER A 1 92 ? 0.217 10.265 0.819 1.00 67.94 92 SER A C 1
ATOM 748 O O . SER A 1 92 ? 0.623 10.627 1.923 1.00 67.94 92 SER A O 1
ATOM 750 N N . GLU A 1 93 ? -0.580 11.032 0.059 1.00 51.53 93 GLU A N 1
ATOM 751 C CA . GLU A 1 93 ? -0.874 12.438 0.408 1.00 51.53 93 GLU A CA 1
ATOM 752 C C . GLU A 1 93 ? -2.278 12.661 0.999 1.00 51.53 93 GLU A C 1
ATOM 754 O O . GLU A 1 93 ? -2.387 13.206 2.095 1.00 51.53 93 GLU A O 1
ATOM 759 N N . HIS A 1 94 ? -3.352 12.167 0.373 1.00 47.88 94 HIS A N 1
ATOM 760 C CA . HIS A 1 94 ? -4.726 12.464 0.827 1.00 47.88 94 HIS A CA 1
ATOM 761 C C . HIS A 1 94 ? -5.338 11.395 1.744 1.00 47.88 94 HIS A C 1
ATOM 763 O O . HIS A 1 94 ? -6.165 11.685 2.609 1.00 47.88 94 HIS A O 1
ATOM 769 N N . THR A 1 95 ? -4.896 10.145 1.631 1.00 52.19 95 THR A N 1
ATOM 770 C CA . THR A 1 95 ? -5.349 9.054 2.508 1.00 52.19 95 THR A CA 1
ATOM 771 C C . THR A 1 95 ? -4.620 8.993 3.835 1.00 52.19 95 THR A C 1
ATOM 773 O O . THR A 1 95 ? -5.074 8.261 4.708 1.00 52.19 95 THR A O 1
ATOM 776 N N . ASN A 1 96 ? -3.539 9.749 4.047 1.00 63.81 96 ASN A N 1
ATOM 777 C CA . ASN A 1 96 ? -2.813 9.639 5.306 1.00 63.81 96 ASN A CA 1
ATOM 778 C C . ASN A 1 96 ? -3.587 10.312 6.452 1.00 63.81 96 ASN A C 1
ATOM 780 O O . ASN A 1 96 ? -3.830 9.688 7.473 1.00 63.81 96 ASN A O 1
ATOM 784 N N . ILE A 1 97 ? -4.097 11.534 6.280 1.00 72.12 97 ILE A N 1
ATOM 785 C CA . ILE A 1 97 ? -4.707 12.297 7.388 1.00 72.12 97 ILE A CA 1
ATOM 786 C C . ILE A 1 97 ? -6.031 11.672 7.857 1.00 72.12 97 ILE A C 1
ATOM 788 O O . ILE A 1 97 ? -6.181 11.364 9.040 1.00 72.12 97 ILE A O 1
ATOM 792 N N . SER A 1 98 ? -6.969 11.410 6.942 1.00 75.94 98 SER A N 1
ATOM 793 C CA . SER A 1 98 ? -8.248 10.759 7.271 1.00 75.94 98 SER A CA 1
ATOM 794 C C . SER A 1 98 ? -8.068 9.336 7.820 1.00 75.94 98 SER A C 1
ATOM 796 O O . SER A 1 98 ? -8.785 8.923 8.741 1.00 75.94 98 SER A O 1
ATOM 798 N N . ARG A 1 99 ? -7.089 8.572 7.305 1.00 78.62 99 ARG A N 1
ATOM 799 C CA . ARG A 1 99 ? -6.804 7.221 7.809 1.00 78.62 99 ARG A CA 1
ATOM 800 C C . ARG A 1 99 ? -6.117 7.258 9.168 1.00 78.62 99 ARG A C 1
ATOM 802 O O . ARG A 1 99 ? -6.581 6.553 10.062 1.00 78.62 99 ARG A O 1
ATOM 809 N N . ILE A 1 100 ? -5.096 8.102 9.352 1.00 81.00 100 ILE A N 1
ATOM 810 C CA . ILE A 1 100 ? -4.461 8.345 10.656 1.00 81.00 100 ILE A CA 1
ATOM 811 C C . ILE A 1 100 ? -5.546 8.750 11.653 1.00 81.00 100 ILE A C 1
ATOM 813 O O . ILE A 1 100 ? -5.608 8.168 12.729 1.00 81.00 100 ILE A O 1
ATOM 817 N N . TYR A 1 101 ? -6.463 9.655 11.292 1.00 83.69 101 TYR A N 1
ATOM 818 C CA . TYR A 1 101 ? -7.577 10.033 12.160 1.00 83.69 101 TYR A CA 1
ATOM 819 C C . TYR A 1 101 ? -8.423 8.824 12.585 1.00 83.69 101 TYR A C 1
ATOM 821 O O . TYR A 1 101 ? -8.642 8.606 13.778 1.00 83.69 101 TYR A O 1
ATOM 829 N N . SER A 1 102 ? -8.885 8.011 11.629 1.00 86.00 102 SER A N 1
ATOM 830 C CA . SER A 1 102 ? -9.708 6.827 11.913 1.00 86.00 102 SER A CA 1
ATOM 831 C C . SER A 1 102 ? -8.983 5.804 12.796 1.00 86.00 102 SER A C 1
ATOM 833 O O . SER A 1 102 ? -9.597 5.217 13.693 1.00 86.00 102 SER A O 1
ATOM 835 N N . VAL A 1 103 ? -7.693 5.576 12.546 1.00 87.81 103 VAL A N 1
ATOM 836 C CA . VAL A 1 103 ? -6.867 4.617 13.292 1.00 87.81 103 VAL A CA 1
ATOM 837 C C . VAL A 1 103 ? -6.555 5.158 14.684 1.00 87.81 103 VAL A C 1
ATOM 839 O O . VAL A 1 103 ? -6.787 4.451 15.659 1.00 87.81 103 VAL A O 1
ATOM 842 N N . CYS A 1 104 ? -6.164 6.430 14.819 1.00 87.00 104 CYS A N 1
ATOM 843 C CA . CYS A 1 104 ? -5.990 7.091 16.113 1.00 87.00 104 CYS A CA 1
ATOM 844 C C . CYS A 1 104 ? -7.285 7.074 16.929 1.00 87.00 104 CYS A C 1
ATOM 846 O O . CYS A 1 104 ? -7.244 6.753 18.113 1.00 87.00 104 CYS A O 1
ATOM 848 N N . LYS A 1 105 ? -8.444 7.359 16.325 1.00 87.12 105 LYS A N 1
ATOM 849 C CA . LYS A 1 105 ? -9.738 7.274 17.016 1.00 87.12 105 LYS A CA 1
ATOM 850 C C . LYS A 1 105 ? -9.998 5.859 17.537 1.00 87.12 105 LYS A C 1
ATOM 852 O O . LYS A 1 105 ? -10.418 5.714 18.681 1.00 87.12 105 LYS A O 1
ATOM 857 N N . SER A 1 106 ? -9.739 4.839 16.718 1.00 88.44 106 SER A N 1
ATOM 858 C CA . SER A 1 106 ? -9.925 3.428 17.093 1.00 88.44 106 SER A CA 1
ATOM 859 C C . SER A 1 106 ? -8.937 2.985 18.173 1.00 88.44 106 SER A C 1
ATOM 861 O O . SER A 1 106 ? -9.311 2.241 19.067 1.00 88.44 106 SER A O 1
ATOM 863 N N . PHE A 1 107 ? -7.702 3.487 18.130 1.00 88.38 107 PHE A N 1
ATOM 864 C CA . PHE A 1 107 ? -6.671 3.214 19.127 1.00 88.38 107 PHE A CA 1
ATOM 865 C C . PHE A 1 107 ? -7.019 3.827 20.492 1.00 88.38 107 PHE A C 1
ATOM 867 O O . PHE A 1 107 ? -6.907 3.157 21.511 1.00 88.38 107 PHE A O 1
ATOM 874 N N . HIS A 1 108 ? -7.496 5.078 20.520 1.00 81.88 108 HIS A N 1
ATOM 875 C CA . HIS A 1 108 ? -7.834 5.778 21.768 1.00 81.88 108 HIS A CA 1
ATOM 876 C C . HIS A 1 108 ? -9.201 5.391 22.347 1.00 81.88 108 HIS A C 1
ATOM 878 O O . HIS A 1 108 ? -9.393 5.493 23.553 1.00 81.88 108 HIS A O 1
ATOM 884 N N . ARG A 1 109 ? -10.163 4.991 21.505 1.00 81.62 109 ARG A N 1
ATOM 885 C CA . ARG A 1 109 ? -11.506 4.548 21.929 1.00 81.62 109 ARG A CA 1
ATOM 886 C C . ARG A 1 109 ? -11.664 3.026 21.926 1.00 81.62 109 ARG A C 1
ATOM 888 O O . ARG A 1 109 ? -12.783 2.533 22.028 1.00 81.62 109 ARG A O 1
ATOM 895 N N . GLY A 1 110 ? -10.571 2.291 21.736 1.00 78.88 110 GLY A N 1
ATOM 896 C CA . GLY A 1 110 ? -10.572 0.837 21.738 1.00 78.88 110 GLY A CA 1
ATOM 897 C C . GLY A 1 110 ? -10.841 0.326 23.144 1.00 78.88 110 GLY A C 1
ATOM 898 O O . GLY A 1 110 ? -9.926 0.229 23.953 1.00 78.88 110 GLY A O 1
ATOM 899 N N . GLU A 1 111 ? -12.096 0.005 23.434 1.00 83.88 111 GLU A N 1
ATOM 900 C CA . GLU A 1 111 ? -12.504 -0.642 24.676 1.00 83.88 111 GLU A CA 1
ATOM 901 C C . GLU A 1 111 ? -12.885 -2.099 24.401 1.00 83.88 111 GLU A C 1
ATOM 903 O O . GLU A 1 111 ? -13.326 -2.466 23.307 1.00 83.88 111 GLU A O 1
ATOM 908 N N . GLN A 1 112 ? -12.720 -2.954 25.410 1.00 86.75 112 GLN A N 1
ATOM 909 C CA . GLN A 1 112 ? -13.044 -4.374 25.292 1.00 86.75 112 GLN A CA 1
ATOM 910 C C . GLN A 1 112 ? -14.535 -4.603 24.983 1.00 86.75 112 GLN A C 1
ATOM 912 O O . GLN A 1 112 ? -14.865 -5.502 24.207 1.00 86.75 112 GLN A O 1
ATOM 917 N N . HIS A 1 113 ? -15.424 -3.775 25.548 1.00 89.50 113 HIS A N 1
ATOM 918 C CA . HIS A 1 113 ? -16.879 -3.968 25.511 1.00 89.50 113 HIS A CA 1
ATOM 919 C C . HIS A 1 113 ? -17.247 -5.437 25.818 1.00 89.50 113 HIS A C 1
ATOM 921 O O . HIS A 1 113 ? -16.719 -6.016 26.766 1.00 89.50 113 HIS A O 1
ATOM 927 N N . ASP A 1 114 ? -18.096 -6.056 24.994 1.00 91.62 114 ASP A N 1
ATOM 928 C CA . ASP A 1 114 ? -18.562 -7.437 25.162 1.00 91.62 114 ASP A CA 1
ATOM 929 C C . ASP A 1 114 ? -17.599 -8.493 24.571 1.00 91.62 114 ASP A C 1
ATOM 931 O O . ASP A 1 114 ? -17.916 -9.685 24.531 1.00 91.62 114 ASP A O 1
ATOM 935 N N . LYS A 1 115 ? -16.420 -8.092 24.070 1.00 91.44 115 LYS A N 1
ATOM 936 C CA . LYS A 1 115 ? -15.454 -9.016 23.450 1.00 91.44 115 LYS A CA 1
ATOM 937 C C . LYS A 1 115 ? -14.716 -9.820 24.521 1.00 91.44 115 LYS A C 1
ATOM 939 O O . LYS A 1 115 ? -14.349 -9.314 25.582 1.00 91.44 115 LYS A O 1
ATOM 944 N N . ASN A 1 116 ? -14.412 -11.082 24.215 1.00 95.38 116 ASN A N 1
ATOM 945 C CA . ASN A 1 116 ? -13.485 -11.853 25.044 1.00 95.38 116 ASN A CA 1
ATOM 946 C C . ASN A 1 116 ? -12.046 -11.309 24.919 1.00 95.38 116 ASN A C 1
ATOM 948 O O . ASN A 1 116 ? -11.707 -10.623 23.951 1.00 95.38 116 ASN A O 1
ATOM 952 N N . ALA A 1 117 ? -11.193 -11.647 25.889 1.00 94.69 117 ALA A N 1
ATOM 953 C CA . ALA A 1 117 ? -9.832 -11.119 25.976 1.00 94.69 117 ALA A CA 1
ATOM 954 C C . ALA A 1 117 ? -8.985 -11.406 24.722 1.00 94.69 117 ALA A C 1
ATOM 956 O O . ALA A 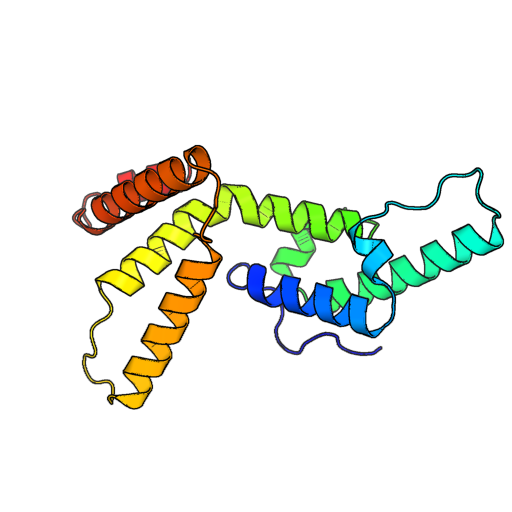1 117 ? -8.270 -10.526 24.250 1.00 94.69 117 ALA A O 1
ATOM 957 N N . THR A 1 118 ? -9.087 -12.607 24.145 1.00 95.12 118 THR A N 1
ATOM 958 C CA . THR A 1 118 ? -8.329 -12.978 22.940 1.00 95.12 118 THR A CA 1
ATOM 959 C C . THR A 1 118 ? -8.747 -12.143 21.734 1.00 95.12 118 THR A C 1
ATOM 961 O O . THR A 1 118 ? -7.891 -11.607 21.034 1.00 95.12 118 THR A O 1
ATOM 964 N N . ALA A 1 119 ? -10.054 -11.987 21.511 1.00 92.44 119 ALA A N 1
ATOM 965 C CA . ALA A 1 119 ? -10.585 -11.177 20.420 1.00 92.44 119 ALA A CA 1
ATOM 966 C C . ALA A 1 119 ? -10.169 -9.705 20.560 1.00 92.44 119 ALA A C 1
ATOM 968 O O . ALA A 1 119 ? -9.739 -9.093 19.584 1.00 92.44 119 ALA A O 1
ATOM 969 N N . TYR A 1 120 ? -10.220 -9.168 21.782 1.00 93.75 120 TYR A N 1
ATOM 970 C CA . TYR A 1 120 ? -9.776 -7.807 22.066 1.00 93.75 120 TYR A CA 1
ATOM 971 C C . TYR A 1 120 ? -8.280 -7.605 21.780 1.00 93.75 120 TYR A C 1
ATOM 973 O O . TYR A 1 120 ? -7.917 -6.654 21.094 1.00 93.75 120 TYR A O 1
ATOM 981 N N . VAL A 1 121 ? -7.411 -8.523 22.223 1.00 93.19 121 VAL A N 1
ATOM 982 C CA . VAL A 1 121 ? -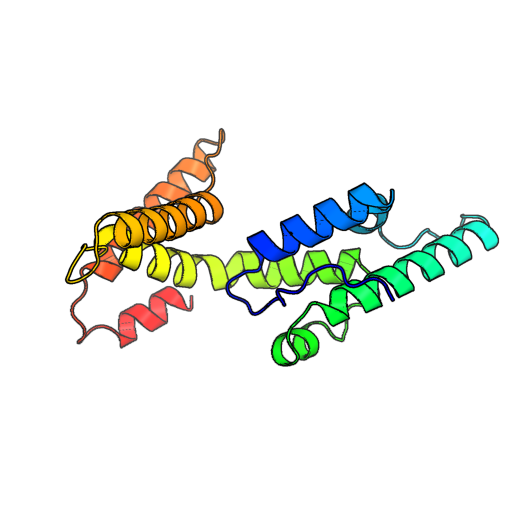5.962 -8.449 21.953 1.00 93.19 121 VAL A CA 1
ATOM 983 C C . VAL A 1 121 ? -5.664 -8.496 20.455 1.00 93.19 121 VAL A C 1
ATOM 985 O O . VAL A 1 121 ? -4.836 -7.728 19.969 1.00 93.19 121 VAL A O 1
ATOM 988 N N . MET A 1 122 ? -6.338 -9.370 19.702 1.00 92.19 122 MET A N 1
ATOM 989 C CA . MET A 1 122 ? -6.144 -9.459 18.252 1.00 92.19 122 MET A CA 1
ATOM 990 C C . MET A 1 122 ? -6.538 -8.163 17.539 1.00 92.19 122 MET A C 1
ATOM 992 O O . MET A 1 122 ? -5.828 -7.708 16.643 1.00 92.19 122 MET A O 1
ATOM 996 N N . GLU A 1 123 ? -7.654 -7.557 17.937 1.00 90.56 123 GLU A N 1
ATOM 997 C CA . GLU A 1 123 ? -8.121 -6.301 17.358 1.00 90.56 123 GLU A CA 1
ATOM 998 C C . GLU A 1 123 ? -7.225 -5.123 17.738 1.00 90.56 123 GLU A C 1
ATOM 1000 O O . GLU A 1 123 ? -6.848 -4.345 16.863 1.00 90.56 123 GLU A O 1
ATOM 1005 N N . PHE A 1 124 ? -6.812 -5.036 19.005 1.00 92.00 124 PHE A N 1
ATOM 1006 C CA . PHE A 1 124 ? -5.858 -4.030 19.456 1.00 92.00 124 PHE A CA 1
ATOM 1007 C C . PHE A 1 124 ? -4.542 -4.131 18.680 1.00 92.00 124 PHE A C 1
ATOM 1009 O O . PHE A 1 124 ? -4.083 -3.133 18.132 1.00 92.00 124 PHE A O 1
ATOM 1016 N N . ASN A 1 125 ? -3.974 -5.335 18.554 1.00 90.62 125 ASN A N 1
ATOM 1017 C CA . ASN A 1 125 ? -2.742 -5.551 17.792 1.00 90.62 125 ASN A CA 1
ATOM 1018 C C . ASN A 1 125 ? -2.909 -5.160 16.323 1.00 90.62 125 ASN A C 1
ATOM 1020 O O . ASN A 1 125 ? -2.019 -4.543 15.751 1.00 90.62 125 ASN A O 1
ATOM 1024 N N . LYS A 1 126 ? -4.062 -5.454 15.711 1.00 87.50 126 LYS A N 1
ATOM 1025 C CA . LYS A 1 126 ? -4.348 -5.033 14.336 1.00 87.50 126 LYS A CA 1
ATOM 1026 C C . LYS A 1 126 ? -4.332 -3.506 14.193 1.00 87.50 126 LYS A C 1
ATOM 1028 O O . LYS A 1 126 ? -3.723 -2.998 13.256 1.00 87.50 126 LYS A O 1
ATOM 1033 N N . VAL A 1 127 ? -4.981 -2.782 15.108 1.00 89.50 127 VAL A N 1
ATOM 1034 C CA . VAL A 1 127 ? -5.005 -1.306 15.106 1.00 89.50 127 VAL A CA 1
ATOM 1035 C C . VAL A 1 127 ? -3.615 -0.732 15.399 1.00 89.50 127 VAL A C 1
ATOM 1037 O O . VAL A 1 127 ? -3.210 0.243 14.770 1.00 89.50 127 VAL A O 1
ATOM 1040 N N . TYR A 1 128 ? -2.870 -1.348 16.317 1.00 89.25 128 TYR A N 1
ATOM 1041 C CA . TYR A 1 128 ? -1.510 -0.950 16.677 1.00 89.25 128 TYR A CA 1
ATOM 1042 C C . TYR A 1 128 ? -0.527 -1.103 15.509 1.00 89.25 128 TYR A C 1
ATOM 1044 O O . TYR A 1 128 ? 0.192 -0.160 15.180 1.00 89.25 128 TYR A O 1
ATOM 1052 N N . GLU A 1 129 ? -0.533 -2.253 14.834 1.00 85.69 129 GLU A N 1
ATOM 1053 C CA . GLU A 1 129 ? 0.309 -2.485 13.656 1.00 85.69 129 GLU A CA 1
ATOM 1054 C C . GLU A 1 129 ? -0.030 -1.519 12.522 1.00 85.69 129 GLU A C 1
ATOM 1056 O O . GLU A 1 129 ? 0.862 -0.994 11.857 1.00 85.69 129 GLU A O 1
ATOM 1061 N N . GLU A 1 130 ? -1.315 -1.225 12.325 1.00 84.75 130 GLU A N 1
ATOM 1062 C CA . GLU A 1 130 ? -1.735 -0.246 11.333 1.00 84.75 130 GLU A CA 1
ATOM 1063 C C . GLU A 1 130 ? -1.246 1.173 11.666 1.00 84.75 130 GLU A C 1
ATOM 1065 O O . GLU A 1 130 ? -0.754 1.871 10.774 1.00 84.75 130 GLU A O 1
ATOM 1070 N N . LEU A 1 131 ? -1.309 1.579 12.939 1.00 84.94 131 LEU A N 1
ATOM 1071 C CA . LEU A 1 131 ? -0.792 2.865 13.410 1.00 84.94 131 LEU A CA 1
ATOM 1072 C C . LEU A 1 131 ? 0.715 2.992 13.156 1.00 84.94 131 LEU A C 1
ATOM 1074 O O . LEU A 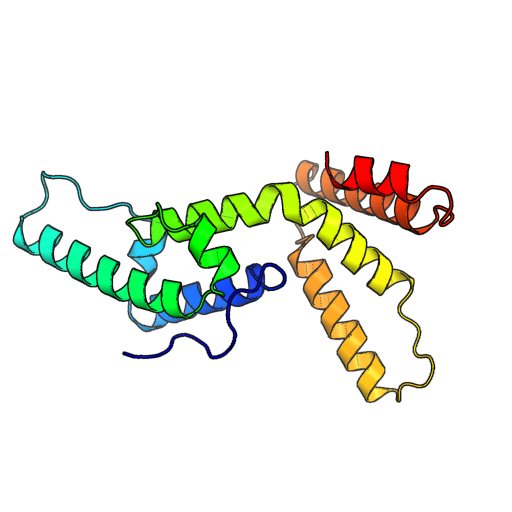1 131 ? 1.148 3.994 12.589 1.00 84.94 131 LEU A O 1
ATOM 1078 N N . ASN A 1 132 ? 1.498 1.965 13.505 1.00 83.50 132 ASN A N 1
ATOM 1079 C CA . ASN A 1 132 ? 2.944 1.922 13.242 1.00 83.50 132 ASN A CA 1
ATOM 1080 C C . ASN A 1 132 ? 3.266 2.010 11.747 1.00 83.50 132 ASN A C 1
ATOM 1082 O O . ASN A 1 132 ? 4.314 2.513 11.350 1.00 83.50 132 ASN A O 1
ATOM 1086 N N . SER A 1 133 ? 2.365 1.503 10.912 1.00 80.38 133 SER A N 1
ATOM 1087 C CA . SER A 1 133 ? 2.492 1.531 9.462 1.00 80.38 133 SER A CA 1
ATOM 1088 C C . SER A 1 133 ? 2.247 2.927 8.873 1.00 80.38 133 SER A C 1
ATOM 1090 O O . SER A 1 133 ? 2.937 3.322 7.935 1.00 80.38 133 SER A O 1
ATOM 1092 N N . LEU A 1 134 ? 1.291 3.676 9.433 1.00 78.44 134 LEU A N 1
ATOM 1093 C CA . LEU A 1 134 ? 0.937 5.032 8.991 1.00 78.44 134 LEU A CA 1
ATOM 1094 C C . LEU A 1 134 ? 1.875 6.106 9.561 1.00 78.44 134 LEU A C 1
ATOM 1096 O O . LEU A 1 134 ? 2.146 7.109 8.902 1.00 78.44 134 LEU A O 1
ATOM 1100 N N . LEU A 1 135 ? 2.380 5.892 10.777 1.00 79.75 135 LEU A N 1
ATOM 1101 C CA . LEU A 1 135 ? 3.308 6.778 11.480 1.00 79.75 135 LEU A CA 1
ATOM 1102 C C . LEU A 1 135 ? 4.599 6.015 11.829 1.00 79.75 135 LEU A C 1
ATOM 1104 O O . LEU A 1 135 ? 4.861 5.748 13.005 1.00 79.75 135 LEU A O 1
ATOM 1108 N N . PRO A 1 136 ? 5.409 5.630 10.825 1.00 81.25 136 PRO A N 1
ATOM 1109 C CA . PRO A 1 136 ? 6.620 4.855 11.059 1.00 81.25 136 PRO A CA 1
ATOM 1110 C C . PRO A 1 136 ? 7.646 5.671 11.841 1.00 81.25 136 PRO A C 1
ATOM 1112 O O . PRO A 1 136 ? 7.831 6.862 11.589 1.00 81.25 136 PRO A O 1
ATOM 1115 N N . LEU A 1 137 ? 8.369 5.023 12.753 1.00 77.69 137 LEU A N 1
ATOM 1116 C CA . LEU A 1 137 ? 9.477 5.670 13.449 1.00 77.69 137 LEU A CA 1
ATOM 1117 C C . LEU A 1 137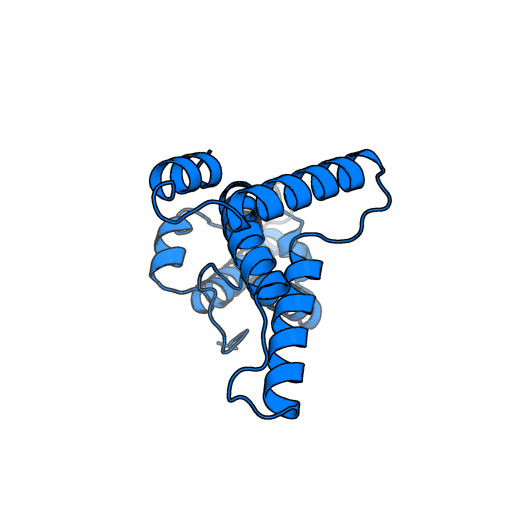 ? 10.520 6.157 12.435 1.00 77.69 137 LEU A C 1
ATOM 1119 O O . LEU A 1 137 ? 10.948 5.410 11.556 1.00 77.69 137 LEU A O 1
ATOM 1123 N N . SER A 1 138 ? 10.937 7.411 12.583 1.00 79.19 138 SER A N 1
ATOM 1124 C CA . SER A 1 138 ? 11.966 8.032 11.755 1.00 79.19 138 SER A CA 1
ATOM 1125 C C . SER A 1 138 ? 13.152 8.454 12.614 1.00 79.19 138 SER A C 1
ATOM 1127 O O . SER A 1 138 ? 12.972 8.900 13.744 1.00 79.19 138 SER A O 1
ATOM 1129 N N . GLY A 1 139 ? 14.364 8.331 12.071 1.00 85.25 139 GLY A N 1
ATOM 1130 C CA . GLY A 1 139 ? 15.566 8.932 12.659 1.00 85.25 139 GLY A CA 1
ATOM 1131 C C . GLY A 1 139 ? 15.698 10.431 12.365 1.00 85.25 139 GLY A C 1
ATOM 1132 O O . GLY A 1 139 ? 16.559 11.094 12.938 1.00 85.25 139 GLY A O 1
ATOM 1133 N N . ASP A 1 140 ? 14.862 10.975 11.476 1.00 86.56 140 ASP A N 1
ATOM 1134 C CA . ASP A 1 140 ? 14.824 12.402 11.166 1.00 86.56 140 ASP A CA 1
ATOM 1135 C C . ASP A 1 140 ? 13.939 13.156 12.168 1.00 86.56 140 ASP A C 1
ATOM 1137 O O . ASP A 1 140 ? 12.722 12.963 12.232 1.00 86.56 140 ASP A O 1
ATOM 1141 N N . ILE A 1 141 ? 14.558 14.075 12.913 1.00 87.12 141 ILE A N 1
ATOM 1142 C CA . ILE A 1 141 ? 13.904 14.919 13.919 1.00 87.12 141 ILE A CA 1
ATOM 1143 C C . ILE A 1 141 ? 12.748 15.724 13.312 1.00 87.12 141 ILE A C 1
ATOM 1145 O O . ILE A 1 141 ? 11.706 15.864 13.954 1.00 87.12 141 ILE A O 1
ATOM 1149 N N . LYS A 1 142 ? 12.889 16.233 12.079 1.00 76.69 142 LYS A N 1
ATOM 1150 C CA . LYS A 1 142 ? 11.824 17.021 11.435 1.00 76.69 142 LYS A CA 1
ATOM 1151 C C . LYS A 1 142 ? 10.615 16.149 11.113 1.00 76.69 142 LYS A C 1
ATOM 1153 O O . LYS A 1 142 ? 9.483 16.545 11.391 1.00 76.69 142 LYS A O 1
ATOM 1158 N N . ALA A 1 143 ? 10.850 14.949 10.587 1.00 73.25 143 ALA A N 1
ATOM 1159 C CA . ALA A 1 143 ? 9.798 13.966 10.359 1.00 73.25 143 ALA A CA 1
ATOM 1160 C C . ALA A 1 143 ? 9.101 13.563 11.672 1.00 73.25 143 ALA A C 1
ATOM 1162 O O . ALA A 1 143 ? 7.872 13.557 11.731 1.00 73.25 143 ALA A O 1
ATOM 1163 N N . MET A 1 144 ? 9.858 13.311 12.746 1.00 74.81 144 MET A N 1
ATOM 1164 C CA . MET A 1 144 ? 9.292 12.998 14.066 1.00 74.81 144 MET A CA 1
ATOM 1165 C C . MET A 1 144 ? 8.441 14.143 14.631 1.00 74.81 144 MET A C 1
ATOM 1167 O O . MET A 1 144 ? 7.395 13.903 15.237 1.00 74.81 144 MET A O 1
ATOM 1171 N N . GLN A 1 145 ? 8.875 15.393 14.449 1.00 72.31 145 GLN A N 1
ATOM 1172 C CA . GLN A 1 145 ? 8.117 16.560 14.892 1.00 72.31 145 GLN A CA 1
ATOM 1173 C C . GLN A 1 145 ? 6.786 16.673 14.138 1.00 72.31 145 GLN A C 1
ATOM 1175 O O . GLN A 1 145 ? 5.740 16.790 14.776 1.00 72.31 145 GLN A O 1
ATOM 1180 N N . LYS A 1 146 ? 6.809 16.526 12.807 1.00 76.62 146 LYS A N 1
ATOM 1181 C CA . LYS A 1 146 ? 5.595 16.512 11.978 1.00 76.62 146 LYS A CA 1
ATOM 1182 C C . LYS A 1 146 ? 4.619 15.412 12.417 1.00 76.62 146 LYS A C 1
ATOM 1184 O O . LYS A 1 146 ? 3.424 15.662 12.533 1.00 76.62 146 LYS A O 1
ATOM 1189 N N . GLN A 1 147 ? 5.116 14.214 12.732 1.00 78.06 147 GLN A N 1
ATOM 1190 C CA . GLN A 1 147 ? 4.280 13.116 13.238 1.00 78.06 147 GLN A CA 1
ATOM 1191 C C . GLN A 1 147 ? 3.633 13.437 14.591 1.00 78.06 147 GLN A C 1
ATOM 1193 O O . GLN A 1 147 ? 2.456 13.142 14.802 1.00 78.06 147 GLN A O 1
ATOM 1198 N N . ARG A 1 148 ? 4.371 14.067 15.515 1.00 80.44 148 ARG A N 1
ATOM 1199 C CA . ARG A 1 148 ? 3.810 14.511 16.802 1.00 80.44 148 ARG A CA 1
ATOM 1200 C C . ARG A 1 148 ? 2.700 15.539 16.615 1.00 80.44 148 ARG A C 1
ATOM 1202 O O . ARG A 1 148 ? 1.674 15.440 17.283 1.00 80.44 148 ARG A O 1
ATOM 1209 N N . GLU A 1 149 ? 2.894 16.492 15.710 1.00 78.88 149 GLU A N 1
ATOM 1210 C CA . GLU A 1 149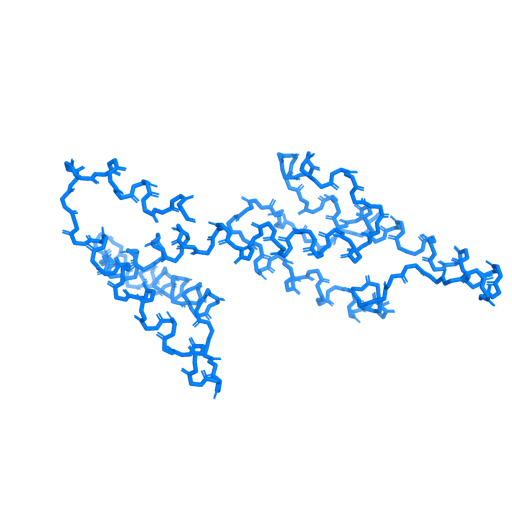 ? 1.880 17.492 15.361 1.00 78.88 149 GLU A CA 1
ATOM 1211 C C . GLU A 1 149 ? 0.630 16.820 14.773 1.00 78.88 149 GLU A C 1
ATOM 1213 O O . GLU A 1 149 ? -0.482 17.104 15.216 1.00 78.88 149 GLU A O 1
ATOM 1218 N N . GLN A 1 150 ? 0.799 15.844 13.873 1.00 77.00 150 GLN A N 1
ATOM 1219 C CA . GLN A 1 150 ? -0.312 15.054 13.330 1.00 77.00 150 GLN A CA 1
ATOM 1220 C C . GLN A 1 150 ? -1.087 14.308 14.426 1.00 77.00 150 GLN A C 1
ATOM 1222 O O . GLN A 1 150 ? -2.315 14.378 14.457 1.00 77.00 150 GLN A O 1
ATOM 1227 N N . ILE A 1 151 ? -0.402 13.643 15.363 1.00 80.94 151 ILE A N 1
ATOM 1228 C CA . ILE A 1 151 ? -1.054 12.957 16.493 1.00 80.94 151 ILE A CA 1
ATOM 1229 C C . ILE A 1 151 ? -1.820 13.953 17.375 1.00 80.94 151 ILE A C 1
ATOM 1231 O O . ILE A 1 151 ? -2.948 13.669 17.782 1.00 80.94 151 ILE A O 1
ATOM 1235 N N . ALA A 1 152 ? -1.243 15.124 17.658 1.00 77.75 152 ALA A N 1
ATOM 1236 C CA . ALA A 1 152 ? -1.908 16.161 18.445 1.00 77.75 152 ALA A CA 1
ATOM 1237 C C . ALA A 1 152 ? -3.200 16.650 17.767 1.00 77.75 152 ALA A C 1
ATOM 1239 O O . ALA A 1 152 ? -4.240 16.745 18.424 1.00 77.75 152 ALA A O 1
ATOM 1240 N N . VAL A 1 153 ? -3.160 16.875 16.449 1.00 78.56 153 VAL A N 1
ATOM 1241 C CA . VAL A 1 153 ? -4.340 17.226 15.646 1.00 78.56 153 VAL A CA 1
ATOM 1242 C C . VAL A 1 153 ? -5.389 16.113 15.703 1.00 78.56 153 VAL A C 1
ATOM 1244 O O . VAL A 1 153 ? -6.556 16.394 15.969 1.00 78.56 153 VAL A O 1
ATOM 1247 N N . MET A 1 154 ? -5.007 14.842 15.547 1.00 83.31 154 MET A N 1
ATOM 1248 C CA . MET A 1 154 ? -5.975 13.737 15.613 1.00 83.31 154 MET A CA 1
ATOM 1249 C C . MET A 1 154 ? -6.624 13.589 16.984 1.00 83.31 154 MET A C 1
ATOM 1251 O O . MET A 1 154 ? -7.826 13.315 17.069 1.00 83.31 154 MET A O 1
ATOM 1255 N N . SER A 1 155 ? -5.863 13.797 18.056 1.00 80.56 155 SER A N 1
ATOM 1256 C CA . SER A 1 155 ? -6.390 13.815 19.421 1.00 80.56 155 SER A CA 1
ATOM 1257 C C . SER A 1 155 ? -7.407 14.942 19.607 1.00 80.56 155 SER A C 1
ATOM 1259 O O . SER A 1 155 ? -8.501 14.693 20.117 1.00 80.56 155 SER A O 1
ATOM 1261 N N . PHE A 1 156 ? -7.108 16.147 19.109 1.00 79.56 156 PHE A N 1
ATOM 1262 C CA . PHE A 1 156 ? -8.052 17.268 19.100 1.00 79.56 156 PHE A CA 1
ATOM 1263 C C . PHE A 1 156 ? -9.338 16.923 18.332 1.00 79.56 156 PHE A C 1
ATOM 1265 O O . PHE A 1 156 ? -10.433 17.004 18.891 1.00 79.56 156 PHE A O 1
ATOM 1272 N N . LEU A 1 157 ? -9.217 16.437 17.092 1.00 81.00 157 LEU A N 1
ATOM 1273 C CA . LEU A 1 157 ? -10.360 16.057 16.253 1.00 81.00 157 LEU A CA 1
ATOM 1274 C C . LEU A 1 157 ? -11.184 14.903 16.850 1.00 81.00 157 LEU A C 1
ATOM 1276 O O . LEU A 1 157 ? -12.377 14.777 16.576 1.00 81.00 157 LEU A O 1
ATOM 1280 N N . THR A 1 158 ? -10.570 14.028 17.651 1.00 81.06 158 THR A N 1
ATOM 1281 C CA . THR A 1 158 ? -11.257 12.913 18.331 1.00 81.06 158 THR A CA 1
ATOM 1282 C C . THR A 1 158 ? -12.063 13.376 19.543 1.00 81.06 158 THR A C 1
ATOM 1284 O O . THR A 1 158 ? -13.061 12.732 19.889 1.00 81.06 158 THR A O 1
ATOM 1287 N N . GLY A 1 159 ? -11.652 14.484 20.161 1.00 81.19 159 GLY A N 1
ATOM 1288 C CA . GLY A 1 159 ? -12.347 15.126 21.275 1.00 81.19 159 GLY A CA 1
ATOM 1289 C C . GLY A 1 159 ? -13.499 16.049 20.863 1.00 81.19 159 GLY A C 1
ATOM 1290 O O . GLY A 1 159 ? -14.306 16.414 21.716 1.00 81.19 159 GLY A O 1
ATOM 1291 N N . LEU A 1 160 ? -13.609 16.420 19.581 1.00 81.88 160 LEU A N 1
ATOM 1292 C CA . LEU A 1 160 ? -14.706 17.261 19.095 1.00 81.88 160 LEU A CA 1
ATOM 1293 C C . LEU A 1 160 ? -16.070 16.565 19.232 1.00 81.88 160 LEU A C 1
ATOM 1295 O O . LEU A 1 160 ? -16.212 15.359 19.006 1.00 81.88 160 LEU A O 1
ATOM 1299 N N . ARG A 1 161 ? -17.091 17.355 19.589 1.00 86.94 161 ARG A N 1
ATOM 1300 C CA . ARG A 1 161 ? -18.488 16.902 19.661 1.00 86.94 161 ARG A CA 1
ATOM 1301 C C . ARG A 1 161 ? -19.056 16.664 18.250 1.00 86.94 161 ARG A C 1
ATOM 1303 O O . ARG A 1 161 ? -18.647 17.374 17.331 1.00 86.94 161 ARG A O 1
ATOM 1310 N N . PRO A 1 162 ? -20.028 15.745 18.076 1.00 85.31 162 PRO A N 1
ATOM 1311 C CA . PRO A 1 162 ? -20.601 15.420 16.760 1.00 85.31 162 PRO A CA 1
ATOM 1312 C C . PRO A 1 162 ? -21.181 16.623 15.998 1.00 85.31 162 PRO A C 1
ATOM 1314 O O . PRO A 1 162 ? -21.147 16.667 14.775 1.00 85.31 162 PRO A O 1
ATOM 1317 N N . GLU A 1 163 ? -21.659 17.649 16.709 1.00 91.19 163 GLU A N 1
ATOM 1318 C CA . GLU A 1 163 ? -22.156 18.900 16.110 1.00 91.19 163 GLU A CA 1
ATOM 1319 C C . GLU A 1 163 ? -21.103 19.658 15.267 1.00 91.19 163 GLU A C 1
ATOM 1321 O O . GLU A 1 163 ? -21.466 20.511 14.463 1.00 91.19 163 GLU A O 1
ATOM 1326 N N . PHE A 1 164 ? -19.814 19.318 15.399 1.00 86.69 164 PHE A N 1
ATOM 1327 C CA . PHE A 1 164 ? -18.704 19.885 14.624 1.00 86.69 164 PHE A CA 1
ATOM 1328 C C . PHE A 1 164 ? -18.180 18.955 13.514 1.00 86.69 164 PHE A C 1
ATOM 1330 O O . PHE A 1 164 ? -17.110 19.209 12.959 1.00 86.69 164 PHE A O 1
ATOM 1337 N N . ASP A 1 165 ? -18.901 17.886 13.157 1.00 82.31 165 ASP A N 1
ATOM 1338 C CA . ASP A 1 165 ? -18.427 16.919 12.156 1.00 82.31 165 ASP A CA 1
ATOM 1339 C C . ASP A 1 165 ? -18.189 17.548 10.768 1.00 82.31 165 ASP A C 1
ATOM 1341 O O . ASP A 1 165 ? -17.262 17.145 10.070 1.00 82.31 165 ASP A O 1
ATOM 1345 N N . ALA A 1 166 ? -18.942 18.586 10.380 1.00 77.62 166 ALA A N 1
ATOM 1346 C CA . ALA A 1 166 ? -18.712 19.304 9.120 1.00 77.62 166 ALA A CA 1
ATOM 1347 C C . ALA A 1 166 ? -17.340 20.008 9.083 1.00 77.62 166 ALA A C 1
ATOM 1349 O O . ALA A 1 166 ? -16.594 19.862 8.117 1.00 77.62 166 ALA A O 1
ATOM 1350 N N . PHE A 1 167 ? -16.981 20.708 10.163 1.00 76.69 167 PHE A N 1
ATOM 1351 C CA . PHE A 1 167 ? -15.678 21.365 10.327 1.00 76.69 167 PHE A CA 1
ATOM 1352 C C . PHE A 1 167 ? -14.532 20.350 10.319 1.00 76.69 167 PHE A C 1
ATOM 1354 O O . PHE A 1 167 ? -13.487 20.551 9.706 1.00 76.69 167 PHE A O 1
ATOM 1361 N N . LYS A 1 168 ? -14.756 19.211 10.967 1.00 79.75 168 LYS A N 1
ATOM 1362 C CA . LYS A 1 168 ? -13.803 18.113 11.007 1.00 79.75 168 LYS A CA 1
ATOM 1363 C C . LYS A 1 168 ? -13.597 17.456 9.644 1.00 79.75 168 LYS A C 1
ATOM 1365 O O . LYS A 1 168 ? -12.461 17.173 9.292 1.00 79.75 168 LYS A O 1
ATOM 1370 N N . ASN A 1 169 ? -14.660 17.238 8.874 1.00 77.62 169 ASN A N 1
ATOM 1371 C CA . ASN A 1 169 ? -14.547 16.683 7.527 1.00 77.62 169 ASN A CA 1
ATOM 1372 C C . ASN A 1 169 ? -13.799 17.633 6.588 1.00 77.62 169 ASN A C 1
ATOM 1374 O O . ASN A 1 169 ? -12.994 17.158 5.798 1.00 77.62 169 ASN A O 1
ATOM 1378 N N . GLN A 1 170 ? -14.002 18.948 6.726 1.00 74.38 170 GLN A N 1
ATOM 1379 C CA . GLN A 1 170 ? -13.233 19.947 5.986 1.00 74.38 170 GLN A CA 1
ATOM 1380 C C . GLN A 1 170 ? -11.730 19.840 6.298 1.00 74.38 170 GLN A C 1
ATOM 1382 O O . GLN A 1 170 ? -10.929 19.665 5.387 1.00 74.38 170 GLN A O 1
ATOM 1387 N N . LEU A 1 171 ? -11.357 19.835 7.582 1.00 72.44 171 LEU A N 1
ATOM 1388 C CA . LEU A 1 171 ? -9.963 19.700 8.038 1.00 72.44 171 LEU A CA 1
ATOM 1389 C C . LEU A 1 171 ? -9.288 18.380 7.641 1.00 72.44 171 LEU A C 1
ATOM 1391 O O . LEU A 1 171 ? -8.068 18.310 7.576 1.00 72.44 171 LEU A O 1
ATOM 1395 N N . LEU A 1 172 ? -10.067 17.318 7.444 1.00 71.75 172 LEU A N 1
ATOM 1396 C CA . LEU A 1 172 ? -9.571 16.008 7.018 1.00 71.75 172 LEU A CA 1
ATOM 1397 C C . LEU A 1 172 ? -9.494 15.861 5.487 1.00 71.75 172 LEU A C 1
ATOM 1399 O O . LEU A 1 172 ? -8.965 14.851 5.014 1.00 71.75 172 LEU A O 1
ATOM 1403 N N . SER A 1 173 ? -10.062 16.821 4.746 1.00 65.19 173 SER A N 1
ATOM 1404 C CA . SER A 1 173 ? -10.100 16.869 3.278 1.00 65.19 173 SER A CA 1
ATOM 1405 C C . SER A 1 173 ? -9.121 17.868 2.650 1.00 65.19 173 SER A C 1
ATOM 1407 O O . SER A 1 173 ? -8.904 17.798 1.442 1.00 65.19 173 SER A O 1
ATOM 1409 N N . GLU A 1 174 ? -8.566 18.779 3.455 1.00 53.12 174 GLU A N 1
ATOM 1410 C CA . GLU A 1 174 ? -7.462 19.689 3.100 1.00 53.12 174 GLU A CA 1
ATOM 1411 C C . GLU A 1 174 ? -6.106 18.965 3.151 1.00 53.12 174 GLU A C 1
ATOM 1413 O O . GLU A 1 174 ? -5.277 19.235 2.253 1.00 53.12 174 GLU A O 1
#

Organism: Striga hermonthica (NCBI:txid68872)

Sequence (174 aa):
MNKITDVKLNGSNFLGWSKTIIVHLRSIDKDDHLDSGPPTDDVKDDTRRAWLRDDAKLLVQIRNSIEPDILSLVNHCEFVKELIDYLTFLYSEHTNISRIYSVCKSFHRGEQHDKNATAYVMEFNKVYEELNSLLPLSGDIKAMQKQREQIAVMSFLTGLRPEFDAFKNQLLSE

pLDDT: mean 84.95, std 9.36, range [47.88, 97.0]

Foldseek 3Di:
DDAQDPAAAPLLCLLVLVVSLCVSCVVVVNNCQQVDDQDDPPDDPVVSVVNLVVFQVSVVNNLVRHDPVVNVVQVPPSGPNSSNVVSCVVNPPQVLLVSLLVLLLCQVPLDCPPHDPVVSVVVNVVSVVVNCVSQPDDPDPVSVVVSVVSSVVSVVLSPDDPVCVVVSVVVSRD

Radius of gyration: 20.06 Å; chains: 1; bounding box: 42×38×55 Å

Secondary structure (DSSP, 8-state):
---S-SS-B-SS-HHHHHHHHHHHHHHTT-THHHH--SPPTTS-HHHHHHHHHHHHHHHHHHHTTB-HHHHHHSTT--SHHHHHHHHHHHHHTHHHHHHHHHHHHHHHS---TT--HHHHHHHHHHHHHHHHHHS---S-HHHHHHHHHHHHHHHHHHHS-GGGHHHHHHHHH-